Protein AF-W9GEM5-F1 (afdb_monomer_lite)

Secondary structure (DSSP, 8-state):
---PPPHHHHHHHHHHHHHHHHHHHHHHTTTS-HHHHHHHHHHHHHHHHTS-HHHHHHHHHHHHHHHHHHHHHHHTTS---S-------HHHHTTS---EEEEE-TTS-EEEEETTT--B-GGGTT-PPP---

Organism: NCBI:txid1386089

Radius of gyration: 25.0 Å; chains: 1; bounding box: 76×29×58 Å

Foldseek 3Di:
DDDDDDPVVQVVLLVVLLVLLLVLLLVLCVVPDPVVNVVSNVVSVVVSVVDGSVRSNVVSVVSNVCSVVSSVVVCVPDPPPDDPQPPQPVCVVVVNDFDWDWDADPVRDIWIAGPRRRHTDPVPPDPPPPPDD

pLDDT: mean 75.87, std 14.72, range [40.75, 93.56]

Sequence (133 aa):
MSTSPSPSAVKHRHLVATRLATRSMDRTTRGLPDEERSRHRDEVIAEMYSLSPLAALRYAFGVMGTSAAMRAALTDGEPLAEESQGRSPLGCRTNLHHVWKGFSTEDGGRYRACARCGKDDPHLGNAQPPLFF

Structure (mmCIF, N/CA/C/O backbone):
data_AF-W9GEM5-F1
#
_entry.id   AF-W9GEM5-F1
#
loop_
_atom_site.group_PDB
_atom_site.id
_atom_site.type_symbol
_atom_site.label_atom_id
_atom_site.label_alt_id
_atom_site.label_comp_id
_atom_site.label_asym_id
_atom_site.label_entity_id
_atom_site.label_seq_id
_atom_site.pdbx_PDB_ins_code
_atom_site.Cartn_x
_atom_site.Cartn_y
_atom_site.Cartn_z
_atom_site.occupancy
_atom_site.B_iso_or_equiv
_atom_site.auth_seq_id
_atom_site.auth_comp_id
_atom_site.auth_asym_id
_atom_site.auth_atom_id
_atom_site.pdbx_PDB_model_num
ATOM 1 N N . MET A 1 1 ? -14.295 -16.925 32.307 1.00 43.09 1 MET A N 1
ATOM 2 C CA . MET A 1 1 ? -14.131 -15.540 32.801 1.00 43.09 1 MET A CA 1
ATOM 3 C C . MET A 1 1 ? -13.616 -14.699 31.642 1.00 43.09 1 MET A C 1
ATOM 5 O O . MET A 1 1 ? -12.441 -14.792 31.320 1.00 43.09 1 MET A O 1
ATOM 9 N N . SER A 1 2 ? -14.496 -13.975 30.945 1.00 53.16 2 SER A N 1
ATOM 10 C CA . SER A 1 2 ? -14.110 -13.125 29.809 1.00 53.16 2 SER A CA 1
ATOM 11 C C . SER A 1 2 ? -13.850 -11.713 30.320 1.00 53.16 2 SER A C 1
ATOM 13 O O . SER A 1 2 ? -14.782 -11.010 30.697 1.00 53.16 2 SER A O 1
ATOM 15 N N . THR A 1 3 ? -12.585 -11.307 30.388 1.00 60.16 3 THR A N 1
ATOM 16 C CA . THR A 1 3 ? -12.207 -9.928 30.703 1.00 60.16 3 THR A CA 1
ATOM 17 C C . THR A 1 3 ? -12.534 -9.043 29.503 1.00 60.16 3 THR A C 1
ATOM 19 O O . THR A 1 3 ? -11.830 -9.038 28.493 1.00 60.16 3 THR A O 1
ATOM 22 N N . SER A 1 4 ? -13.643 -8.309 29.591 1.00 64.94 4 SER A N 1
ATOM 23 C CA . SER A 1 4 ? -13.993 -7.298 28.595 1.00 64.94 4 SER A CA 1
ATOM 24 C C . SER A 1 4 ? -12.870 -6.253 28.510 1.00 64.94 4 SER A C 1
ATOM 26 O O . SER A 1 4 ? -12.424 -5.749 29.544 1.00 64.94 4 SER A O 1
ATOM 28 N N . PRO A 1 5 ? -12.366 -5.933 27.306 1.00 65.31 5 PRO A N 1
ATOM 29 C CA . PRO A 1 5 ? -11.248 -5.013 27.155 1.00 65.31 5 PRO A CA 1
ATOM 30 C C . PRO A 1 5 ? -11.636 -3.592 27.585 1.00 65.31 5 PRO A C 1
ATOM 32 O O . PRO A 1 5 ? -12.715 -3.103 27.256 1.00 65.31 5 PRO A O 1
ATOM 35 N N . SER A 1 6 ? -10.718 -2.917 28.281 1.00 76.31 6 SER A N 1
ATOM 36 C CA . SER A 1 6 ? -10.866 -1.517 28.697 1.00 76.31 6 SER A CA 1
ATOM 37 C C . SER A 1 6 ? -11.139 -0.590 27.493 1.00 76.31 6 SER A C 1
ATOM 39 O O . SER A 1 6 ? -10.518 -0.766 26.435 1.00 76.31 6 SER A O 1
ATOM 41 N N . PRO A 1 7 ? -12.011 0.430 27.630 1.00 75.06 7 PRO A N 1
ATOM 42 C CA . PRO A 1 7 ? -12.380 1.342 26.541 1.00 75.06 7 PRO A CA 1
ATOM 43 C C . PRO A 1 7 ? -11.178 2.074 25.917 1.00 75.06 7 PRO A C 1
ATOM 45 O O . PRO A 1 7 ? -11.178 2.367 24.720 1.00 75.06 7 PRO A O 1
ATOM 48 N N . SER A 1 8 ? -10.112 2.313 26.686 1.00 78.12 8 SER A N 1
ATOM 49 C CA . SER A 1 8 ? -8.867 2.922 26.196 1.00 78.12 8 SER A CA 1
ATOM 50 C C . SER A 1 8 ? -8.106 1.995 25.241 1.00 78.12 8 SER A C 1
ATOM 52 O O . SER A 1 8 ? -7.592 2.433 24.212 1.00 78.12 8 SER A O 1
ATOM 54 N N . ALA A 1 9 ? -8.084 0.693 25.540 1.00 79.69 9 ALA A N 1
ATOM 55 C CA . ALA A 1 9 ? -7.438 -0.313 24.700 1.00 79.69 9 ALA A CA 1
ATOM 56 C C . ALA A 1 9 ? -8.194 -0.515 23.378 1.00 79.69 9 ALA A C 1
ATOM 58 O O . ALA A 1 9 ? -7.582 -0.738 22.334 1.00 79.69 9 ALA A O 1
ATOM 59 N N . VAL A 1 10 ? -9.522 -0.393 23.414 1.00 81.94 10 VAL A N 1
ATOM 60 C CA . VAL A 1 10 ? -10.399 -0.439 22.239 1.00 81.94 10 VAL A CA 1
ATOM 61 C C . VAL A 1 10 ? -10.092 0.707 21.270 1.00 81.94 10 VAL A C 1
ATOM 63 O O . VAL A 1 10 ? -9.819 0.449 20.096 1.00 81.94 10 VAL A O 1
ATOM 66 N N . LYS A 1 11 ? -10.056 1.951 21.761 1.00 85.25 11 LYS A N 1
ATOM 67 C CA . LYS A 1 11 ? -9.713 3.127 20.942 1.00 85.25 11 LYS A CA 1
ATOM 68 C C . LYS A 1 11 ? -8.300 3.025 20.368 1.00 85.25 11 LYS A C 1
ATOM 70 O O . LYS A 1 11 ? -8.093 3.285 19.188 1.00 85.25 11 LYS A O 1
ATOM 75 N N . HIS A 1 12 ? -7.338 2.583 21.179 1.00 86.19 12 HIS A N 1
ATOM 76 C CA . HIS A 1 12 ? -5.959 2.398 20.734 1.00 86.19 12 HIS A CA 1
ATOM 77 C C . HIS A 1 12 ? -5.847 1.371 19.595 1.00 86.19 12 HIS A C 1
ATOM 79 O O . HIS A 1 12 ? -5.179 1.626 18.598 1.00 86.19 12 HIS A O 1
ATOM 85 N N . ARG A 1 13 ? -6.532 0.224 19.704 1.00 85.44 13 ARG A N 1
ATOM 86 C CA . ARG A 1 13 ? -6.547 -0.807 18.650 1.00 85.44 13 ARG A CA 1
ATOM 87 C C . ARG A 1 13 ? -7.158 -0.299 17.348 1.00 85.44 13 ARG A C 1
ATOM 89 O O . ARG A 1 13 ? -6.601 -0.575 16.292 1.00 85.44 13 ARG A O 1
ATOM 96 N N . HIS A 1 14 ? -8.258 0.450 17.432 1.00 88.31 14 HIS A N 1
ATOM 97 C CA . HIS A 1 14 ? -8.902 1.051 16.262 1.00 88.31 14 HIS A CA 1
ATOM 98 C C . HIS A 1 14 ? -7.964 2.048 15.566 1.00 88.31 14 HIS A C 1
ATOM 100 O O . HIS A 1 14 ? -7.697 1.901 14.379 1.00 88.31 14 HIS A O 1
ATOM 106 N N . LEU A 1 15 ? -7.318 2.946 16.319 1.00 88.25 15 LEU A N 1
ATOM 107 C CA . LEU A 1 15 ? -6.320 3.876 15.772 1.00 88.25 15 LEU A CA 1
ATOM 108 C C . LEU A 1 15 ? -5.125 3.165 15.121 1.00 88.25 15 LEU A C 1
ATOM 110 O O . LEU A 1 15 ? -4.649 3.587 14.066 1.00 88.25 15 LEU A O 1
ATOM 114 N N . VAL A 1 16 ? -4.622 2.094 15.742 1.00 89.31 16 VAL A N 1
ATOM 115 C CA . VAL A 1 16 ? -3.531 1.288 15.175 1.00 89.31 16 VAL A CA 1
ATOM 116 C C . VAL A 1 16 ? -3.974 0.611 13.877 1.00 89.31 16 VAL A C 1
ATOM 118 O O . VAL A 1 16 ? -3.225 0.651 12.903 1.00 89.31 16 VAL A O 1
ATOM 121 N N . ALA A 1 17 ? -5.184 0.048 13.833 1.00 87.88 17 ALA A N 1
ATOM 122 C CA . ALA A 1 17 ? -5.737 -0.582 12.637 1.00 87.88 17 ALA A CA 1
ATOM 123 C C . ALA A 1 17 ? -5.892 0.421 11.482 1.00 87.88 17 ALA A C 1
ATOM 125 O O . ALA A 1 17 ? -5.400 0.164 10.384 1.00 87.88 17 ALA A O 1
ATOM 126 N N . THR A 1 18 ? -6.461 1.599 11.746 1.00 89.06 18 THR A N 1
ATOM 127 C CA . THR A 1 18 ? -6.626 2.657 10.737 1.00 89.06 18 THR A CA 1
ATOM 128 C C . THR A 1 18 ? -5.279 3.125 10.188 1.00 89.06 18 THR A C 1
ATOM 130 O O . THR A 1 18 ? -5.108 3.259 8.976 1.00 89.06 18 THR A O 1
ATOM 133 N N . ARG A 1 19 ? -4.272 3.319 11.053 1.00 90.12 19 ARG A N 1
ATOM 134 C CA . ARG A 1 19 ? -2.905 3.682 10.626 1.00 90.12 19 ARG A CA 1
ATOM 135 C C . ARG A 1 19 ? -2.246 2.597 9.780 1.00 90.12 19 ARG A C 1
ATOM 137 O O . ARG A 1 19 ? -1.471 2.909 8.880 1.00 90.12 19 ARG A O 1
ATOM 144 N N . LEU A 1 20 ? -2.511 1.332 10.091 1.00 90.19 20 LEU A N 1
ATOM 145 C CA . LEU A 1 20 ? -1.968 0.202 9.349 1.00 90.19 20 LEU A CA 1
ATOM 146 C C . LEU A 1 20 ? -2.583 0.120 7.946 1.00 90.19 20 LEU A C 1
ATOM 148 O O . LEU A 1 20 ? -1.843 0.030 6.967 1.00 90.19 20 LEU A O 1
ATOM 152 N N . ALA A 1 21 ? -3.911 0.223 7.850 1.00 88.12 21 ALA A N 1
ATOM 153 C CA . ALA A 1 21 ? -4.639 0.195 6.584 1.00 88.12 21 ALA A CA 1
ATOM 154 C C . ALA A 1 21 ? -4.239 1.367 5.669 1.00 88.12 21 ALA A C 1
ATOM 156 O O . ALA A 1 21 ? -3.834 1.145 4.530 1.00 88.12 21 ALA A O 1
ATOM 157 N N . THR A 1 22 ? -4.244 2.597 6.194 1.00 89.56 22 THR A N 1
ATOM 158 C CA . THR A 1 22 ? -3.859 3.807 5.438 1.00 89.56 22 THR A CA 1
ATOM 159 C C . THR A 1 22 ? -2.418 3.751 4.942 1.00 89.56 22 THR A C 1
ATOM 161 O O . THR A 1 22 ? -2.176 3.973 3.762 1.00 89.56 22 THR A O 1
ATOM 164 N N . ARG A 1 23 ? -1.448 3.358 5.781 1.00 88.12 23 ARG A N 1
ATOM 165 C CA . ARG A 1 23 ? -0.049 3.203 5.337 1.00 88.12 23 ARG A CA 1
ATOM 166 C C . ARG A 1 23 ? 0.127 2.125 4.275 1.00 88.12 23 ARG A C 1
ATOM 168 O O . ARG A 1 23 ? 1.005 2.250 3.422 1.00 88.12 23 ARG A O 1
ATOM 175 N N . SER A 1 24 ? -0.647 1.048 4.369 1.00 86.38 24 SER A N 1
ATOM 176 C CA . SER A 1 24 ? -0.637 -0.012 3.367 1.00 86.38 24 SER A CA 1
ATOM 177 C C . SER A 1 24 ? -1.147 0.520 2.029 1.00 86.38 24 SER A C 1
ATOM 179 O O . SER A 1 24 ? -0.465 0.358 1.019 1.00 86.38 24 SER A O 1
ATOM 181 N N . MET A 1 25 ? -2.274 1.239 2.044 1.00 88.44 25 MET A N 1
ATOM 182 C CA . MET A 1 25 ? -2.863 1.851 0.855 1.00 88.44 25 MET A CA 1
ATOM 183 C C . MET A 1 25 ? -1.946 2.912 0.239 1.00 88.44 25 MET A C 1
ATOM 185 O O . MET A 1 25 ? -1.620 2.812 -0.939 1.00 88.44 25 MET A O 1
ATOM 189 N N . ASP A 1 26 ? -1.414 3.837 1.048 1.00 88.12 26 ASP A N 1
ATOM 190 C CA . ASP A 1 26 ? -0.439 4.846 0.610 1.00 88.12 26 ASP A CA 1
ATOM 191 C C . ASP A 1 26 ? 0.763 4.194 -0.081 1.00 88.12 26 ASP A C 1
ATOM 193 O O . ASP A 1 26 ? 1.325 4.737 -1.028 1.00 88.12 26 ASP A O 1
ATOM 197 N N . ARG A 1 27 ? 1.211 3.028 0.414 1.00 85.56 27 ARG A N 1
ATOM 198 C CA . ARG A 1 27 ? 2.314 2.286 -0.197 1.00 85.56 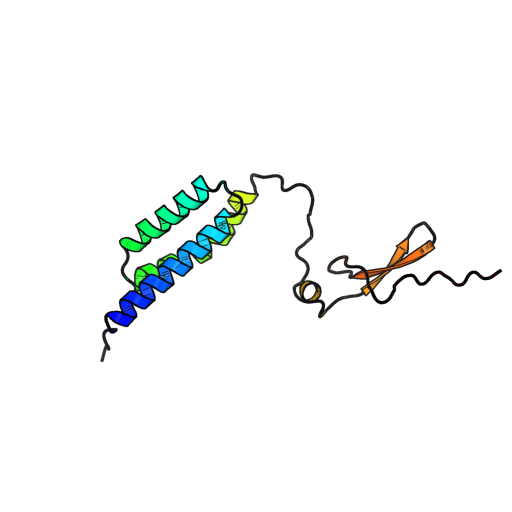27 ARG A CA 1
ATOM 199 C C . ARG A 1 27 ? 1.894 1.716 -1.545 1.00 85.56 27 ARG A C 1
ATOM 201 O O . ARG A 1 27 ? 2.691 1.797 -2.474 1.00 85.56 27 ARG A O 1
ATOM 208 N N . THR A 1 28 ? 0.706 1.137 -1.653 1.00 85.38 28 THR A N 1
ATOM 209 C CA . THR A 1 28 ? 0.161 0.589 -2.901 1.00 85.38 28 THR A CA 1
ATOM 210 C C . THR A 1 28 ? 0.038 1.664 -3.979 1.00 85.38 28 THR A C 1
ATOM 212 O O . THR A 1 28 ? 0.494 1.444 -5.097 1.00 85.38 28 THR A O 1
ATOM 215 N N . THR A 1 29 ? -0.446 2.853 -3.618 1.00 86.38 29 THR A N 1
ATOM 216 C CA . THR A 1 29 ? -0.794 3.937 -4.549 1.00 86.38 29 THR A CA 1
ATOM 217 C C . THR A 1 29 ? 0.332 4.943 -4.812 1.00 86.38 29 THR A C 1
ATOM 219 O O . THR A 1 29 ? 0.109 5.927 -5.505 1.00 86.38 29 THR A O 1
ATOM 222 N N . ARG A 1 30 ? 1.569 4.728 -4.326 1.00 84.31 30 ARG A N 1
ATOM 223 C CA . ARG A 1 30 ? 2.693 5.687 -4.507 1.00 84.31 30 ARG A CA 1
ATOM 224 C C . ARG A 1 30 ? 2.969 6.121 -5.952 1.00 84.31 30 ARG A C 1
ATOM 226 O O . ARG A 1 30 ? 3.580 7.167 -6.126 1.00 84.31 30 ARG A O 1
ATOM 233 N N . GLY A 1 31 ? 2.594 5.313 -6.944 1.00 80.38 31 GLY A N 1
ATOM 234 C CA . GLY A 1 31 ? 2.758 5.633 -8.367 1.00 80.38 31 GLY A CA 1
ATOM 235 C C . GLY A 1 31 ? 1.629 6.477 -8.969 1.00 80.38 31 GLY A C 1
ATOM 236 O O . GLY A 1 31 ? 1.789 6.968 -10.075 1.00 80.38 31 GLY A O 1
ATOM 237 N N . LEU A 1 32 ? 0.513 6.660 -8.256 1.00 82.94 32 LEU A N 1
ATOM 238 C CA . LEU A 1 32 ? -0.646 7.422 -8.728 1.00 82.94 32 LEU A CA 1
ATOM 239 C C . LEU A 1 32 ? -0.504 8.921 -8.425 1.00 82.94 32 LEU A C 1
ATOM 241 O O . LEU A 1 32 ? 0.222 9.269 -7.487 1.00 82.94 32 LEU A O 1
ATOM 245 N N . PRO A 1 33 ? -1.212 9.812 -9.145 1.00 86.69 33 PRO A N 1
ATOM 246 C CA . PRO A 1 33 ? -1.315 11.233 -8.812 1.00 86.69 33 PRO A CA 1
ATOM 247 C C . PRO A 1 33 ? -1.816 11.479 -7.381 1.00 86.69 33 PRO A C 1
ATOM 249 O O . PRO A 1 33 ? -2.539 10.667 -6.805 1.00 86.69 33 PRO A O 1
ATOM 252 N N . ASP A 1 34 ? -1.446 12.620 -6.792 1.00 85.19 34 ASP A N 1
ATOM 253 C CA . ASP A 1 34 ? -1.746 12.920 -5.381 1.00 85.19 34 ASP A CA 1
ATOM 254 C C . ASP A 1 34 ? -3.249 12.948 -5.058 1.00 85.19 34 ASP A C 1
ATOM 256 O O . ASP A 1 34 ? -3.660 12.512 -3.980 1.00 85.19 34 ASP A O 1
ATOM 260 N N . GLU A 1 35 ? -4.074 13.376 -6.016 1.00 88.88 35 GLU A N 1
ATOM 261 C CA . GLU A 1 35 ? -5.534 13.391 -5.885 1.00 88.88 35 GLU A CA 1
ATOM 262 C C . GLU A 1 35 ? -6.121 11.979 -5.740 1.00 88.88 35 GLU A C 1
ATOM 264 O O . GLU A 1 35 ? -6.966 11.742 -4.876 1.00 88.88 35 GLU A O 1
ATOM 269 N N . GLU A 1 36 ? -5.642 11.012 -6.530 1.00 87.12 36 GLU A N 1
ATOM 270 C CA . GLU A 1 36 ? -6.099 9.618 -6.454 1.00 87.12 36 GLU A CA 1
ATOM 271 C C . GLU A 1 36 ? -5.630 8.942 -5.165 1.00 87.12 36 GLU A C 1
ATOM 273 O O . GLU A 1 36 ? -6.389 8.217 -4.520 1.00 87.12 36 GLU A O 1
ATOM 278 N N . ARG A 1 37 ? -4.397 9.232 -4.729 1.00 86.88 37 ARG A N 1
ATOM 279 C CA . ARG A 1 37 ? -3.889 8.743 -3.439 1.00 86.88 37 ARG A CA 1
ATOM 280 C C . ARG A 1 37 ? -4.728 9.254 -2.274 1.00 86.88 37 ARG A C 1
ATOM 282 O O . ARG A 1 37 ? -5.044 8.479 -1.371 1.00 86.88 37 ARG A O 1
ATOM 289 N N . SER A 1 38 ? -5.084 10.538 -2.300 1.00 89.88 38 SER A N 1
ATOM 290 C CA . SER A 1 38 ? -5.895 11.172 -1.258 1.00 89.88 38 SER A CA 1
ATOM 291 C C . SER A 1 38 ? -7.302 10.579 -1.221 1.00 89.88 38 SER A C 1
ATOM 293 O O . SER A 1 38 ? -7.763 10.192 -0.151 1.00 89.88 38 SER A O 1
ATOM 295 N N . ARG A 1 39 ? -7.925 10.371 -2.390 1.00 92.06 39 ARG A N 1
ATOM 296 C CA . ARG A 1 39 ? -9.231 9.704 -2.498 1.00 92.06 39 ARG A CA 1
ATOM 297 C C . ARG A 1 39 ? -9.219 8.303 -1.882 1.00 92.06 39 ARG A C 1
ATOM 299 O O . ARG A 1 39 ? -10.054 8.009 -1.033 1.00 92.06 39 ARG A O 1
ATOM 306 N N . HIS A 1 40 ? -8.243 7.466 -2.235 1.00 88.25 40 HIS A N 1
ATOM 307 C CA . HIS A 1 40 ? -8.136 6.113 -1.675 1.00 88.25 40 HIS A CA 1
ATOM 308 C C . HIS A 1 40 ? -7.864 6.103 -0.171 1.00 88.25 40 HIS A C 1
ATOM 310 O O . HIS A 1 40 ? -8.334 5.222 0.552 1.00 88.25 40 HIS A O 1
ATOM 316 N N . ARG A 1 41 ? -7.098 7.077 0.328 1.00 89.50 41 ARG A N 1
ATOM 317 C CA . ARG A 1 41 ? -6.892 7.237 1.767 1.00 89.50 41 ARG A CA 1
ATOM 318 C C . ARG A 1 41 ? -8.209 7.574 2.469 1.00 89.50 41 ARG A C 1
ATOM 320 O O . ARG A 1 41 ? -8.494 6.971 3.504 1.00 89.50 41 ARG A O 1
ATOM 327 N N . ASP A 1 42 ? -8.992 8.493 1.916 1.00 93.38 42 ASP A N 1
ATOM 328 C CA . ASP A 1 42 ? -10.271 8.910 2.490 1.00 93.38 42 ASP A CA 1
ATOM 329 C C . ASP A 1 42 ? -11.304 7.776 2.467 1.00 93.38 42 ASP A C 1
ATOM 331 O O . ASP A 1 42 ? -11.986 7.563 3.469 1.00 93.38 42 ASP A O 1
ATOM 335 N N . GLU A 1 43 ? -11.353 6.984 1.393 1.00 93.19 43 GLU A N 1
ATOM 336 C CA . GLU A 1 43 ? -12.181 5.771 1.293 1.00 93.19 43 GLU A CA 1
ATOM 337 C C . GLU A 1 43 ? -11.849 4.767 2.409 1.00 93.19 43 GLU A C 1
ATOM 339 O O . GLU A 1 43 ? -12.732 4.343 3.156 1.00 93.19 43 GLU A O 1
ATOM 344 N N . VAL A 1 44 ? -10.562 4.455 2.605 1.00 91.69 44 VAL A N 1
ATOM 345 C CA . VAL A 1 44 ? -10.113 3.546 3.676 1.00 91.69 44 VAL A CA 1
ATOM 346 C C . VAL A 1 44 ? -10.467 4.095 5.060 1.00 91.69 44 VAL A C 1
ATOM 348 O O . VAL A 1 44 ? -10.876 3.340 5.945 1.00 91.69 44 VAL A O 1
ATOM 351 N N . ILE A 1 45 ? -10.314 5.404 5.277 1.00 92.56 45 ILE A N 1
ATOM 352 C CA . ILE A 1 45 ? -10.683 6.041 6.546 1.00 92.56 45 ILE A CA 1
ATOM 353 C C . ILE A 1 45 ? -12.197 5.940 6.768 1.00 92.56 45 ILE A C 1
ATOM 355 O O . ILE A 1 45 ? -12.618 5.540 7.856 1.00 92.56 45 ILE A O 1
ATOM 359 N N . ALA A 1 46 ? -13.007 6.250 5.754 1.00 93.56 46 ALA A N 1
ATOM 360 C CA . ALA A 1 46 ? -14.463 6.192 5.820 1.00 93.56 46 ALA A CA 1
ATOM 361 C C . ALA A 1 46 ? -14.971 4.774 6.125 1.00 93.56 46 ALA A C 1
ATOM 363 O O . ALA A 1 46 ? -15.792 4.596 7.028 1.00 93.56 46 ALA A O 1
ATOM 364 N N . GLU A 1 47 ? -14.427 3.752 5.460 1.00 89.81 47 GLU A N 1
ATOM 365 C CA . GLU A 1 47 ? -14.768 2.352 5.738 1.00 89.81 47 GLU A CA 1
ATOM 366 C C . GLU A 1 47 ? -14.411 1.967 7.182 1.00 89.81 47 GLU A C 1
ATOM 368 O O . GLU A 1 47 ? -15.218 1.351 7.887 1.00 89.81 47 GLU A O 1
ATOM 373 N N . MET A 1 48 ? -13.249 2.411 7.678 1.00 88.81 48 MET A N 1
ATOM 374 C CA . MET A 1 48 ? -12.801 2.140 9.047 1.00 88.81 48 MET A CA 1
ATOM 375 C C . MET A 1 48 ? -13.676 2.763 10.134 1.00 88.81 48 MET A C 1
ATOM 377 O O . MET A 1 48 ? -13.801 2.178 11.217 1.00 88.81 4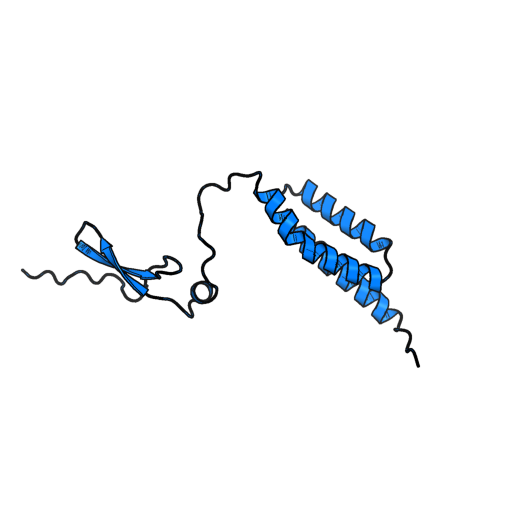8 MET A O 1
ATOM 381 N N . TYR A 1 49 ? -14.292 3.917 9.873 1.00 88.31 49 TYR A N 1
ATOM 382 C CA . TYR A 1 49 ? -15.173 4.584 10.836 1.00 88.31 49 TYR A CA 1
ATOM 383 C C . TYR A 1 49 ? -16.403 3.746 11.198 1.00 88.31 49 TYR A C 1
ATOM 385 O O . TYR A 1 49 ? -16.882 3.824 12.328 1.00 88.31 49 TYR A O 1
ATOM 393 N N . SER A 1 50 ? -16.886 2.917 10.271 1.00 88.81 50 SER A N 1
ATOM 394 C CA . SER A 1 50 ? -18.056 2.058 10.492 1.00 88.81 50 SER A CA 1
ATOM 395 C C . SER A 1 50 ? -17.745 0.771 11.270 1.00 88.81 50 SER A C 1
ATOM 397 O O . SER A 1 50 ? -18.656 0.057 11.695 1.00 88.81 50 SER A O 1
ATOM 399 N N . LEU A 1 51 ? -16.461 0.452 11.470 1.00 90.12 51 LEU A N 1
ATOM 400 C CA . LEU A 1 51 ? -16.034 -0.865 11.927 1.00 90.12 51 LEU A CA 1
ATOM 401 C C . LEU A 1 51 ? -15.751 -0.918 13.429 1.00 90.12 51 LEU A C 1
ATOM 403 O O . LEU A 1 51 ? -15.095 -0.057 14.018 1.00 90.12 51 LEU A O 1
ATOM 407 N N . SER A 1 52 ? -16.186 -2.020 14.046 1.00 89.00 52 SER A N 1
ATOM 408 C CA . SER A 1 52 ? -15.787 -2.360 15.411 1.00 89.00 52 SER A CA 1
ATOM 409 C C . SER A 1 52 ? -14.272 -2.624 15.478 1.00 89.00 52 SER A C 1
ATOM 411 O O . SER A 1 52 ? -13.666 -2.991 14.476 1.00 89.00 52 SER A O 1
ATOM 413 N N . PRO A 1 53 ? -13.615 -2.515 16.643 1.00 83.12 53 PRO A N 1
ATOM 414 C CA . PRO A 1 53 ? -12.150 -2.587 16.738 1.00 83.12 53 PRO A CA 1
ATOM 415 C C . PRO A 1 53 ? -11.534 -3.895 16.219 1.00 83.12 53 PRO A C 1
ATOM 417 O O . PRO A 1 53 ? -10.447 -3.889 15.646 1.00 83.12 53 PRO A O 1
ATOM 420 N N . LEU A 1 54 ? -12.216 -5.027 16.418 1.00 85.88 54 LEU A N 1
ATOM 421 C CA . LEU A 1 54 ? -11.767 -6.321 15.893 1.00 85.88 54 LEU A CA 1
ATOM 422 C C . LEU A 1 54 ? -12.013 -6.436 14.387 1.00 85.88 54 LEU A C 1
ATOM 424 O O . LEU A 1 54 ? -11.157 -6.953 13.668 1.00 85.88 54 LEU A O 1
ATOM 428 N N . ALA A 1 55 ? -13.147 -5.921 13.907 1.00 87.38 55 ALA A N 1
ATOM 429 C CA . ALA A 1 55 ? -13.431 -5.855 12.480 1.00 87.38 55 ALA A CA 1
ATOM 430 C C . ALA A 1 55 ? -12.438 -4.926 11.767 1.00 87.38 55 ALA A C 1
ATOM 432 O O . ALA A 1 55 ? -11.949 -5.270 10.696 1.00 87.38 55 ALA A O 1
ATOM 433 N N . ALA A 1 56 ? -12.047 -3.823 12.411 1.00 87.44 56 ALA A N 1
ATOM 434 C CA . ALA A 1 56 ? -11.070 -2.883 11.894 1.00 87.44 56 ALA A CA 1
ATOM 435 C C . ALA A 1 56 ? -9.685 -3.521 11.736 1.00 87.44 56 ALA A C 1
ATOM 437 O O . ALA A 1 56 ? -9.037 -3.363 10.704 1.00 87.44 56 ALA A O 1
ATOM 438 N N . LEU A 1 57 ? -9.252 -4.316 12.722 1.00 87.19 57 LEU A N 1
ATOM 439 C CA . LEU A 1 57 ? -8.011 -5.085 12.618 1.00 87.19 57 LEU A CA 1
ATOM 440 C C . LEU A 1 57 ? -8.062 -6.092 11.466 1.00 87.19 57 LEU A C 1
ATOM 442 O O . LEU A 1 57 ? -7.145 -6.126 10.650 1.00 87.19 57 LEU A O 1
ATOM 446 N N . ARG A 1 58 ? -9.129 -6.896 11.373 1.00 88.44 58 ARG A N 1
ATOM 447 C CA . ARG A 1 58 ? -9.281 -7.887 10.296 1.00 88.44 58 ARG A CA 1
ATOM 448 C C . ARG A 1 58 ? -9.288 -7.224 8.920 1.00 88.44 58 ARG A C 1
ATOM 450 O O . ARG A 1 58 ? -8.624 -7.716 8.014 1.00 88.44 58 ARG A O 1
ATOM 457 N N . TYR A 1 59 ? -9.998 -6.110 8.789 1.00 87.50 59 TYR A N 1
ATOM 458 C CA . TYR A 1 59 ? -10.023 -5.305 7.577 1.00 87.50 59 TYR A CA 1
ATOM 459 C C . TYR A 1 59 ? -8.623 -4.790 7.221 1.00 87.50 59 TYR A C 1
ATOM 461 O O . TYR A 1 59 ? -8.171 -5.006 6.103 1.00 87.50 59 TYR A O 1
ATOM 469 N N . ALA A 1 60 ? -7.879 -4.222 8.177 1.00 85.00 60 ALA A N 1
ATOM 470 C CA . ALA A 1 60 ? -6.514 -3.755 7.937 1.00 85.00 60 ALA A CA 1
ATOM 471 C C . ALA A 1 60 ? -5.579 -4.886 7.465 1.00 85.00 60 ALA A C 1
ATOM 473 O O . ALA A 1 60 ? -4.774 -4.682 6.556 1.00 85.00 60 ALA A O 1
ATOM 474 N N . PHE A 1 61 ? -5.706 -6.093 8.030 1.00 87.00 61 PHE A N 1
ATOM 475 C CA . PHE A 1 61 ? -4.990 -7.278 7.538 1.00 87.00 61 PHE A CA 1
ATOM 476 C C . PHE A 1 61 ? -5.425 -7.693 6.129 1.00 87.00 61 PHE A C 1
ATOM 478 O O . PHE A 1 61 ? -4.568 -8.053 5.323 1.00 87.00 61 PHE A O 1
ATOM 485 N N . GLY A 1 62 ? -6.721 -7.609 5.820 1.00 87.94 62 GLY A N 1
ATOM 486 C CA . GLY A 1 62 ? -7.255 -7.841 4.478 1.00 87.94 62 GLY A CA 1
ATOM 487 C C . GLY A 1 62 ? -6.639 -6.894 3.451 1.00 87.94 62 GLY A C 1
ATOM 488 O O . GLY A 1 62 ? -6.041 -7.362 2.485 1.00 87.94 62 GLY A O 1
ATOM 489 N N . VAL A 1 63 ? -6.673 -5.586 3.732 1.00 85.50 63 VAL A N 1
ATOM 490 C CA . VAL A 1 63 ? -6.056 -4.547 2.893 1.00 85.50 63 VAL A CA 1
ATOM 491 C C . VAL A 1 63 ? -4.574 -4.845 2.667 1.00 85.50 63 VAL A C 1
ATOM 493 O O . VAL A 1 63 ? -4.121 -4.846 1.528 1.00 85.50 63 VAL A O 1
ATOM 496 N N . MET A 1 64 ? -3.808 -5.166 3.718 1.00 82.44 64 MET A N 1
ATOM 497 C CA . MET A 1 64 ? -2.393 -5.546 3.574 1.00 82.44 64 MET A CA 1
ATOM 498 C C . MET A 1 64 ? -2.177 -6.777 2.689 1.00 82.44 64 MET A C 1
ATOM 500 O O . MET A 1 64 ? -1.226 -6.793 1.908 1.00 82.44 64 MET A O 1
ATOM 504 N N . GLY A 1 65 ? -3.034 -7.795 2.805 1.00 83.50 65 GLY A N 1
ATOM 505 C CA . GLY A 1 65 ? -2.956 -9.002 1.983 1.00 83.50 65 GLY A CA 1
ATOM 506 C C . GLY A 1 65 ? -3.205 -8.722 0.500 1.00 83.5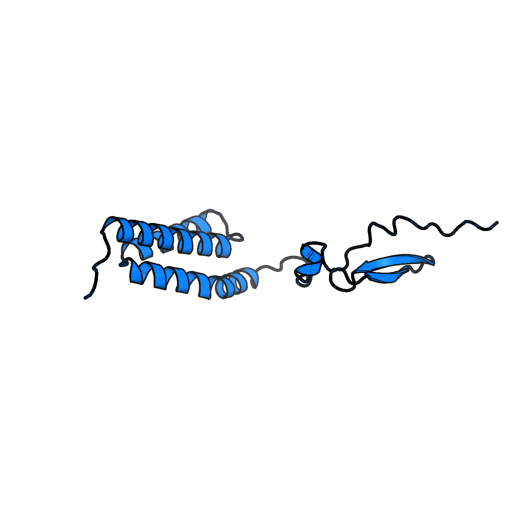0 65 GLY A C 1
ATOM 507 O O . GLY A 1 65 ? -2.525 -9.287 -0.354 1.00 83.50 65 GLY A O 1
ATOM 508 N N . THR A 1 66 ? -4.126 -7.809 0.186 1.00 82.62 66 THR A N 1
ATOM 509 C CA . THR A 1 66 ? -4.475 -7.442 -1.196 1.00 82.62 66 THR A CA 1
ATOM 510 C C . THR A 1 66 ? -3.559 -6.378 -1.802 1.00 82.62 66 THR A C 1
ATOM 512 O O . THR A 1 66 ? -3.454 -6.297 -3.025 1.00 82.62 66 THR A O 1
ATOM 515 N N . SER A 1 67 ? -2.842 -5.597 -0.984 1.00 79.31 67 SER A N 1
ATOM 516 C CA . SER A 1 67 ? -1.960 -4.508 -1.437 1.00 79.31 67 SER A CA 1
ATOM 517 C C . SER A 1 67 ? -0.931 -4.933 -2.483 1.00 79.31 67 SER A C 1
ATOM 519 O O . SER A 1 67 ? -0.635 -4.176 -3.403 1.00 79.31 67 SER A O 1
ATOM 521 N N . ALA A 1 68 ? -0.366 -6.138 -2.359 1.00 73.94 68 ALA A N 1
ATOM 522 C CA . ALA A 1 68 ? 0.628 -6.631 -3.311 1.00 73.94 68 ALA A CA 1
ATOM 523 C C . ALA A 1 68 ? 0.023 -6.897 -4.701 1.00 73.94 68 ALA A C 1
ATOM 525 O O . ALA A 1 68 ? 0.634 -6.534 -5.703 1.00 73.94 68 ALA A O 1
ATOM 526 N N . ALA A 1 69 ? -1.177 -7.483 -4.751 1.00 80.44 69 ALA A N 1
ATOM 527 C CA . ALA A 1 69 ? -1.891 -7.760 -5.995 1.00 80.44 69 ALA A CA 1
ATOM 528 C C . ALA A 1 69 ? -2.388 -6.468 -6.659 1.00 80.44 69 ALA A C 1
ATOM 530 O O . ALA A 1 69 ? -2.211 -6.284 -7.858 1.00 80.44 69 ALA A O 1
ATOM 531 N N . MET A 1 70 ? -2.923 -5.533 -5.867 1.00 75.50 70 MET A N 1
ATOM 532 C CA . MET A 1 70 ? -3.330 -4.214 -6.357 1.00 75.50 70 MET A CA 1
ATOM 533 C C . MET A 1 70 ? -2.135 -3.431 -6.907 1.00 75.50 70 MET A C 1
ATOM 535 O O . MET A 1 70 ? -2.230 -2.836 -7.973 1.00 75.50 70 MET A O 1
ATOM 539 N N . ARG A 1 71 ? -0.980 -3.473 -6.227 1.00 78.19 71 ARG A N 1
ATOM 540 C CA . ARG A 1 71 ? 0.231 -2.817 -6.728 1.00 78.19 71 ARG A CA 1
ATOM 541 C C . ARG A 1 71 ? 0.686 -3.403 -8.061 1.00 78.19 71 ARG A C 1
ATOM 543 O O . ARG A 1 71 ? 1.068 -2.624 -8.918 1.00 78.19 71 ARG A O 1
ATOM 550 N N . ALA A 1 72 ? 0.647 -4.727 -8.219 1.00 76.00 72 ALA A N 1
ATOM 551 C CA . ALA A 1 72 ? 0.982 -5.373 -9.487 1.00 76.00 72 ALA A CA 1
ATOM 552 C C . ALA A 1 72 ? 0.053 -4.891 -10.614 1.00 76.00 72 ALA A C 1
ATOM 554 O O . ALA A 1 72 ? 0.540 -4.383 -11.616 1.00 76.00 72 ALA A O 1
ATOM 555 N N . ALA A 1 73 ? -1.264 -4.905 -10.381 1.00 79.19 73 ALA A N 1
ATOM 556 C CA . ALA A 1 73 ? -2.251 -4.438 -11.355 1.00 79.19 73 ALA A CA 1
ATOM 557 C C . ALA A 1 73 ? -2.077 -2.956 -11.742 1.00 79.19 73 ALA A C 1
ATOM 559 O O . ALA A 1 73 ? -2.245 -2.604 -12.904 1.00 79.19 73 ALA A O 1
ATOM 560 N N . LEU A 1 74 ? -1.713 -2.088 -10.788 1.00 74.44 74 LEU A N 1
ATOM 561 C CA . LEU A 1 74 ? -1.422 -0.675 -11.066 1.00 74.44 74 LEU A CA 1
ATOM 562 C C . LEU A 1 74 ? -0.121 -0.482 -11.860 1.00 74.44 74 LEU A C 1
ATOM 564 O O . L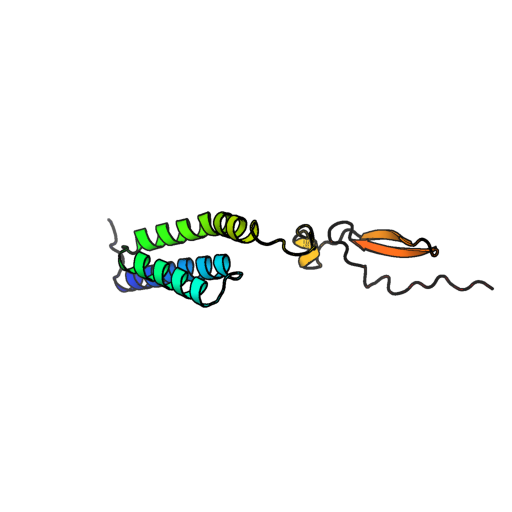EU A 1 74 ? -0.004 0.485 -12.602 1.00 74.44 74 LEU A O 1
ATOM 568 N N . THR A 1 75 ? 0.865 -1.368 -11.693 1.00 69.12 75 THR A N 1
ATOM 569 C CA . THR A 1 75 ? 2.147 -1.282 -12.411 1.00 69.12 75 THR A CA 1
ATOM 570 C C . THR A 1 75 ? 2.141 -1.973 -13.771 1.00 69.12 75 THR A C 1
ATOM 572 O O . THR A 1 75 ? 2.971 -1.626 -14.597 1.00 69.12 75 THR A O 1
ATOM 575 N N . ASP A 1 76 ? 1.221 -2.907 -14.028 1.00 66.25 76 ASP A N 1
ATOM 576 C CA . ASP A 1 76 ? 1.127 -3.622 -15.312 1.00 66.25 76 ASP A CA 1
ATOM 577 C C . ASP A 1 76 ? 0.671 -2.712 -16.477 1.00 66.25 76 ASP A C 1
ATOM 579 O O . ASP A 1 76 ? 0.836 -3.073 -17.641 1.00 66.25 76 ASP A O 1
ATOM 583 N N . GLY A 1 77 ? 0.114 -1.529 -16.183 1.00 55.88 77 GLY A N 1
ATOM 584 C CA . GLY A 1 77 ? -0.325 -0.540 -17.178 1.00 55.88 77 GLY A CA 1
ATOM 585 C C . GLY A 1 77 ? 0.725 0.504 -17.578 1.00 55.88 77 GLY A C 1
ATOM 586 O O . GLY A 1 77 ? 0.529 1.200 -18.570 1.00 55.88 77 GLY A O 1
ATOM 587 N N . GLU A 1 78 ? 1.835 0.600 -16.846 1.00 46.88 78 GLU A N 1
ATOM 588 C CA . GLU A 1 78 ? 2.947 1.497 -17.166 1.00 46.88 78 GLU A CA 1
ATOM 589 C C . GLU A 1 78 ? 4.110 0.653 -17.696 1.00 46.88 78 GLU A C 1
ATOM 591 O O . GLU A 1 78 ? 4.595 -0.224 -16.970 1.00 46.88 78 GLU A O 1
ATOM 596 N N . PRO A 1 79 ? 4.632 0.898 -18.913 1.00 40.75 79 PRO A N 1
ATOM 597 C CA . PRO A 1 79 ? 5.956 0.417 -19.244 1.00 40.75 79 PRO A CA 1
ATOM 598 C C . PRO A 1 79 ? 6.918 1.218 -18.368 1.00 40.75 79 PRO A C 1
ATOM 600 O O . PRO A 1 79 ? 7.383 2.292 -18.743 1.00 40.75 79 PRO A O 1
ATOM 603 N N . LEU A 1 80 ? 7.194 0.710 -17.165 1.00 47.06 80 LEU A N 1
ATOM 604 C CA . LEU A 1 80 ? 8.379 1.088 -16.415 1.00 47.06 80 LEU A CA 1
ATOM 605 C C . LEU A 1 80 ? 9.546 0.804 -17.352 1.00 47.06 80 LEU A C 1
ATOM 607 O O . LEU A 1 80 ? 9.934 -0.351 -17.540 1.00 47.06 80 LEU A O 1
ATOM 611 N N . ALA A 1 81 ? 10.002 1.870 -18.008 1.00 41.06 81 ALA A N 1
ATOM 612 C CA . ALA A 1 81 ? 11.152 1.881 -18.877 1.00 41.06 81 ALA A CA 1
ATOM 613 C C . ALA A 1 81 ? 12.257 1.071 -18.203 1.00 41.06 81 ALA A C 1
ATOM 615 O O . ALA A 1 81 ? 12.598 1.328 -17.050 1.00 41.06 81 ALA A O 1
ATOM 616 N N . GLU A 1 82 ? 12.691 0.040 -18.925 1.00 43.50 82 GLU A N 1
ATOM 617 C CA . GLU A 1 82 ? 13.943 -0.685 -18.768 1.00 43.50 82 GLU A CA 1
ATOM 618 C C . GLU A 1 82 ? 14.661 -0.455 -17.440 1.00 43.50 82 GLU A C 1
ATOM 620 O O . GLU A 1 82 ? 15.577 0.345 -17.339 1.00 43.50 82 GLU A O 1
ATOM 625 N N . GLU A 1 83 ? 14.285 -1.222 -16.428 1.00 42.72 83 GLU A N 1
ATOM 626 C CA . GLU A 1 83 ? 15.260 -1.772 -15.498 1.00 42.72 83 GLU A CA 1
ATOM 627 C C . GLU A 1 83 ? 14.618 -2.975 -14.819 1.00 42.72 83 GLU A C 1
ATOM 629 O O . GLU A 1 83 ? 14.144 -2.957 -13.681 1.00 42.72 83 GLU A O 1
ATOM 634 N N . SER A 1 84 ? 14.652 -4.094 -15.537 1.00 43.84 84 SER A N 1
ATOM 635 C CA . SER A 1 84 ? 14.696 -5.419 -14.936 1.00 43.84 84 SER A CA 1
ATOM 636 C C . SER A 1 84 ? 16.005 -5.572 -14.144 1.00 43.84 84 SER A C 1
ATOM 638 O O . SER A 1 84 ? 16.800 -6.482 -14.367 1.00 43.84 84 SER A O 1
ATOM 640 N N . GLN A 1 85 ? 16.224 -4.711 -13.146 1.00 48.31 85 GLN A N 1
ATOM 641 C CA . GLN A 1 85 ? 17.079 -5.035 -12.018 1.00 48.31 85 GLN A CA 1
ATOM 642 C C . GLN A 1 85 ? 16.369 -6.165 -11.272 1.00 48.31 85 GLN A C 1
ATOM 644 O O . GLN A 1 85 ? 15.611 -5.949 -10.320 1.00 48.31 85 GLN A O 1
ATOM 649 N N . GLY A 1 86 ? 16.560 -7.392 -11.770 1.00 50.28 86 GLY A N 1
ATOM 650 C CA . GLY A 1 86 ? 16.103 -8.617 -11.138 1.00 50.28 86 GLY A CA 1
ATOM 651 C C . GLY A 1 86 ? 16.387 -8.503 -9.649 1.00 50.28 86 GLY A C 1
ATOM 652 O O . GLY A 1 86 ? 17.511 -8.180 -9.265 1.00 50.28 86 GLY A O 1
ATOM 653 N N . ARG A 1 87 ? 15.336 -8.645 -8.827 1.00 56.22 87 ARG A N 1
ATOM 654 C CA . ARG A 1 87 ? 15.362 -8.383 -7.381 1.00 56.22 87 ARG A CA 1
ATOM 655 C C . ARG A 1 87 ? 16.670 -8.892 -6.782 1.00 56.22 87 ARG A C 1
ATOM 657 O O . ARG A 1 87 ? 16.824 -10.093 -6.566 1.00 56.22 87 ARG A O 1
ATOM 664 N N . SER A 1 88 ? 17.596 -7.972 -6.514 1.00 59.84 88 SER A N 1
ATOM 665 C CA . SER A 1 88 ? 18.889 -8.336 -5.952 1.00 59.84 88 SER A CA 1
ATOM 666 C C . SER A 1 88 ? 18.645 -9.075 -4.636 1.00 59.84 88 SER A C 1
ATOM 668 O O . SER A 1 88 ? 17.890 -8.570 -3.792 1.00 59.84 88 SER A O 1
ATOM 670 N N . PRO A 1 89 ? 19.231 -10.268 -4.440 1.00 69.31 89 PRO A N 1
ATOM 671 C CA . PRO A 1 89 ? 19.001 -11.033 -3.227 1.00 69.31 89 PRO A CA 1
ATOM 672 C C . PRO A 1 89 ? 19.402 -10.197 -2.010 1.00 69.31 89 PRO A C 1
ATOM 674 O O . PRO A 1 89 ? 20.371 -9.436 -2.058 1.00 69.31 89 PRO A O 1
ATOM 677 N N . LEU A 1 90 ? 18.648 -10.326 -0.912 1.00 73.88 90 LEU A N 1
ATOM 678 C CA . LEU A 1 90 ? 18.780 -9.458 0.269 1.00 73.88 90 LEU A CA 1
ATOM 679 C C . LEU A 1 90 ? 20.224 -9.363 0.783 1.00 73.88 90 LEU A C 1
ATOM 681 O O . LEU A 1 90 ? 20.651 -8.285 1.182 1.00 73.88 90 LEU A O 1
ATOM 685 N N . GLY A 1 91 ? 20.990 -10.455 0.697 1.00 75.94 91 GLY A N 1
ATOM 686 C CA . GLY A 1 91 ? 22.402 -10.482 1.084 1.00 75.94 91 GLY A CA 1
ATOM 687 C C . GLY A 1 91 ? 23.312 -9.587 0.234 1.00 75.94 91 GLY A C 1
ATOM 688 O O . GLY A 1 91 ? 24.261 -9.014 0.762 1.00 75.94 91 GLY A O 1
ATOM 689 N N . CYS A 1 92 ? 23.011 -9.402 -1.054 1.00 78.56 92 CYS A N 1
ATOM 690 C CA . CYS A 1 92 ? 23.718 -8.438 -1.898 1.00 78.56 92 CYS A CA 1
ATOM 691 C C . CYS A 1 92 ? 23.310 -7.002 -1.555 1.00 78.56 92 CYS A C 1
ATOM 693 O O . CYS A 1 92 ? 24.150 -6.107 -1.513 1.00 78.56 92 CYS A O 1
ATOM 695 N N . ARG A 1 93 ? 22.024 -6.791 -1.253 1.00 74.62 93 ARG A N 1
ATOM 696 C CA . ARG A 1 93 ? 21.468 -5.471 -0.929 1.00 74.62 93 ARG A CA 1
ATOM 697 C C . ARG A 1 93 ? 21.998 -4.906 0.393 1.00 74.62 93 ARG A C 1
ATOM 699 O O . ARG A 1 93 ? 22.142 -3.695 0.515 1.00 74.62 93 ARG A O 1
ATOM 706 N N . THR A 1 94 ? 22.316 -5.760 1.363 1.00 80.56 94 THR A N 1
ATOM 707 C CA . THR A 1 94 ? 22.964 -5.366 2.628 1.00 80.56 94 THR A CA 1
ATOM 708 C C . THR A 1 94 ? 24.492 -5.389 2.562 1.00 80.56 94 THR A C 1
ATOM 710 O O . THR A 1 94 ? 25.143 -5.162 3.575 1.00 80.56 94 THR A O 1
ATOM 713 N N . ASN A 1 95 ? 25.077 -5.654 1.388 1.00 73.19 95 ASN A N 1
ATOM 714 C CA . ASN A 1 95 ? 26.515 -5.859 1.192 1.00 73.19 95 ASN A CA 1
ATOM 715 C C . ASN A 1 95 ? 27.143 -6.975 2.054 1.00 73.19 95 ASN A C 1
ATOM 717 O O . ASN A 1 95 ? 28.359 -7.006 2.207 1.00 73.19 95 ASN A O 1
ATOM 721 N N . LEU A 1 96 ? 26.347 -7.906 2.589 1.00 78.25 96 LEU A N 1
ATOM 722 C CA . LEU A 1 96 ? 26.833 -8.979 3.467 1.00 78.25 96 LEU A CA 1
ATOM 723 C C . LEU A 1 96 ? 27.276 -10.230 2.695 1.00 78.25 96 LEU A C 1
ATOM 725 O O . LEU A 1 96 ? 28.195 -10.924 3.117 1.00 78.25 96 LEU A O 1
ATOM 729 N N . HIS A 1 97 ? 26.624 -10.537 1.568 1.00 79.81 97 HIS A N 1
ATOM 730 C CA . HIS A 1 97 ? 26.836 -11.790 0.836 1.00 79.81 97 HIS A CA 1
ATOM 731 C C . HIS A 1 97 ? 26.884 -11.571 -0.676 1.00 79.81 97 HIS A C 1
ATOM 733 O O . HIS A 1 97 ? 25.902 -11.795 -1.389 1.00 79.81 97 HIS A O 1
ATOM 739 N N . HIS A 1 98 ? 28.056 -11.171 -1.166 1.00 82.25 98 HIS A N 1
ATOM 740 C CA . HIS A 1 98 ? 28.352 -11.094 -2.596 1.00 82.25 98 HIS A CA 1
ATOM 741 C C . HIS A 1 98 ? 29.063 -12.359 -3.082 1.00 82.25 98 HIS A C 1
ATOM 743 O O . HIS A 1 98 ? 29.933 -12.894 -2.401 1.00 82.25 98 HIS A O 1
ATOM 749 N N . VAL A 1 99 ? 28.680 -12.843 -4.268 1.00 85.19 99 VAL A N 1
ATOM 750 C CA . VAL A 1 99 ? 29.359 -13.954 -4.954 1.00 85.19 99 VAL A CA 1
ATOM 751 C C . VAL A 1 99 ? 30.117 -13.367 -6.129 1.00 85.19 99 VAL A C 1
ATOM 753 O O . VAL A 1 99 ? 29.549 -13.149 -7.199 1.00 85.19 99 VAL A O 1
ATOM 756 N N . TRP A 1 100 ? 31.389 -13.076 -5.908 1.00 84.75 100 TRP A N 1
ATOM 757 C CA . TRP A 1 100 ? 32.226 -12.414 -6.891 1.00 84.75 100 TRP A CA 1
ATOM 758 C C . TRP A 1 100 ? 32.717 -13.384 -7.969 1.00 84.75 100 TRP A C 1
ATOM 760 O O . TRP A 1 100 ? 33.280 -14.432 -7.652 1.00 84.75 100 TRP A O 1
ATOM 770 N N . LYS A 1 101 ? 32.532 -13.029 -9.244 1.00 82.44 101 LYS A N 1
ATOM 771 C CA . LYS A 1 101 ? 33.096 -13.747 -10.395 1.00 82.44 101 LYS A CA 1
ATOM 772 C C . LYS A 1 101 ? 33.948 -12.800 -11.234 1.00 82.44 101 LYS A C 1
ATOM 774 O O . LYS A 1 101 ? 33.622 -11.625 -11.363 1.00 82.44 101 LYS A O 1
ATOM 779 N N . GLY A 1 102 ? 35.059 -13.314 -11.758 1.00 81.88 102 GLY A N 1
ATOM 780 C CA . GLY A 1 102 ? 35.917 -12.580 -12.685 1.00 81.88 102 GLY A CA 1
ATOM 781 C C . GLY A 1 102 ? 35.355 -12.630 -14.102 1.00 81.88 102 GLY A C 1
ATOM 782 O O . GLY A 1 102 ? 34.914 -13.687 -14.548 1.00 81.88 102 GLY A O 1
ATOM 783 N N . PHE A 1 103 ? 35.401 -11.497 -14.786 1.00 75.94 103 PHE A N 1
ATOM 784 C CA . PHE A 1 103 ? 35.003 -11.310 -16.172 1.00 75.94 103 PHE A CA 1
ATOM 785 C C . PHE A 1 103 ? 36.143 -10.620 -16.927 1.00 75.94 103 PHE A C 1
ATOM 787 O O . PHE A 1 103 ? 36.949 -9.896 -16.336 1.00 75.94 103 PHE A O 1
ATOM 794 N N . SER A 1 104 ? 36.229 -10.873 -18.228 1.00 75.88 104 SER A N 1
ATOM 795 C CA . SER A 1 104 ? 37.175 -10.216 -19.129 1.00 75.88 104 SER A CA 1
ATOM 796 C C . SER A 1 104 ? 36.418 -9.297 -20.076 1.00 75.88 104 SER A C 1
ATOM 798 O O . SER A 1 104 ? 35.449 -9.736 -20.694 1.00 75.88 104 SER A O 1
ATOM 800 N N . THR A 1 105 ? 36.860 -8.050 -20.195 1.00 75.12 105 THR A N 1
ATOM 801 C CA . THR A 1 105 ? 36.430 -7.151 -21.267 1.00 75.12 105 THR A CA 1
ATOM 802 C C . THR A 1 105 ? 37.151 -7.520 -22.565 1.00 75.12 105 THR A C 1
ATOM 804 O O . THR A 1 105 ? 38.217 -8.142 -22.533 1.00 75.12 105 THR A O 1
ATOM 807 N N . GLU A 1 106 ? 36.576 -7.148 -23.710 1.00 72.31 106 GLU A N 1
ATOM 808 C CA . GLU A 1 106 ? 37.186 -7.373 -25.031 1.00 72.31 106 GLU A CA 1
ATOM 809 C C . GLU A 1 106 ? 38.555 -6.680 -25.163 1.00 72.31 106 GLU A C 1
ATOM 811 O O . GLU A 1 106 ? 39.449 -7.206 -25.819 1.00 72.31 106 GLU A O 1
ATOM 816 N N . ASP A 1 107 ? 38.768 -5.585 -24.425 1.00 70.75 107 ASP A N 1
ATOM 817 C CA . ASP A 1 107 ? 40.038 -4.848 -24.335 1.00 70.75 107 ASP A CA 1
ATOM 818 C C . ASP A 1 107 ? 41.111 -5.535 -23.461 1.00 70.75 107 ASP A C 1
ATOM 820 O O . ASP A 1 107 ? 42.160 -4.958 -23.172 1.00 70.75 107 ASP A O 1
ATOM 824 N N . GLY A 1 108 ? 40.856 -6.756 -22.974 1.00 71.06 108 GLY A N 1
ATOM 825 C CA . GLY A 1 108 ? 41.785 -7.514 -22.127 1.00 71.06 108 GLY A CA 1
ATOM 826 C C . GLY A 1 108 ? 41.784 -7.108 -20.647 1.00 71.06 108 GLY A C 1
ATOM 827 O O . GLY A 1 108 ? 42.558 -7.652 -19.852 1.00 71.06 108 GLY A O 1
ATOM 828 N N . GLY A 1 109 ? 40.896 -6.196 -20.246 1.00 73.69 109 GLY A N 1
ATOM 829 C CA . GLY A 1 109 ? 40.698 -5.806 -18.855 1.00 73.69 109 GLY A CA 1
ATOM 830 C C . GLY A 1 109 ? 40.014 -6.916 -18.059 1.00 73.69 109 GLY A C 1
ATOM 831 O O . GLY A 1 109 ? 39.013 -7.484 -18.488 1.00 73.69 109 GLY A O 1
ATOM 832 N N . ARG A 1 110 ? 40.534 -7.242 -16.873 1.00 74.56 110 ARG A N 1
ATOM 833 C CA . ARG A 1 110 ? 39.864 -8.166 -15.946 1.00 74.56 110 ARG A CA 1
ATOM 834 C C . ARG A 1 110 ? 39.130 -7.360 -14.892 1.00 74.56 110 ARG A C 1
ATOM 836 O O . ARG A 1 110 ? 39.762 -6.633 -14.131 1.00 74.56 110 ARG A O 1
ATOM 843 N N . TYR A 1 111 ? 37.820 -7.535 -14.814 1.00 76.88 111 TYR A N 1
ATOM 844 C CA . TYR A 1 111 ? 37.003 -6.963 -13.750 1.00 76.88 111 TYR A CA 1
ATOM 845 C C . TYR A 1 111 ? 36.299 -8.072 -12.980 1.00 76.88 111 TYR A C 1
ATOM 847 O O . TYR A 1 111 ? 36.250 -9.231 -13.398 1.00 76.88 111 TYR A O 1
ATOM 855 N N . ARG A 1 112 ? 35.800 -7.743 -11.794 1.00 80.44 112 ARG A N 1
ATOM 856 C CA . ARG A 1 112 ? 35.101 -8.692 -10.939 1.00 80.44 112 ARG A CA 1
ATOM 857 C C . ARG A 1 112 ? 33.759 -8.100 -10.561 1.00 80.44 112 ARG A C 1
ATOM 859 O O . ARG A 1 112 ? 33.708 -7.066 -9.907 1.00 80.44 112 ARG A O 1
ATOM 866 N N . ALA A 1 113 ? 32.699 -8.804 -10.932 1.00 83.19 113 ALA A N 1
ATOM 867 C CA . ALA A 1 113 ? 31.332 -8.415 -10.636 1.00 83.19 113 ALA A CA 1
ATOM 868 C C . ALA A 1 113 ? 30.617 -9.526 -9.863 1.00 83.19 113 ALA A C 1
ATOM 870 O O . ALA A 1 113 ? 30.929 -10.719 -9.968 1.00 83.19 113 ALA A O 1
ATOM 871 N N . CYS A 1 114 ? 29.655 -9.139 -9.035 1.00 83.56 114 CYS A N 1
ATOM 872 C CA . CYS A 1 114 ? 28.837 -10.070 -8.284 1.00 83.56 114 CYS A CA 1
ATOM 873 C C . CYS A 1 114 ? 27.865 -10.778 -9.231 1.00 83.56 114 CYS A C 1
ATOM 875 O O . CYS A 1 114 ? 26.968 -10.156 -9.791 1.00 83.56 114 CYS A O 1
ATOM 877 N N . ALA A 1 115 ? 27.955 -12.103 -9.333 1.00 80.19 115 ALA A N 1
ATOM 878 C CA . ALA A 1 115 ? 27.102 -12.906 -10.214 1.00 80.19 115 ALA A CA 1
ATOM 879 C C . ALA A 1 115 ? 25.604 -12.870 -9.847 1.00 80.19 115 ALA A C 1
ATOM 881 O O . ALA A 1 115 ? 24.781 -13.414 -10.576 1.00 80.19 115 ALA A O 1
ATOM 882 N N . ARG A 1 116 ? 25.253 -12.294 -8.688 1.00 76.31 116 ARG A N 1
ATOM 883 C CA . ARG A 1 116 ? 23.880 -12.219 -8.170 1.00 76.31 116 ARG A CA 1
ATOM 884 C C . ARG A 1 116 ? 23.224 -10.850 -8.321 1.00 76.31 116 ARG A C 1
ATOM 886 O O . ARG A 1 116 ? 22.010 -10.796 -8.455 1.00 76.31 116 ARG A O 1
ATOM 893 N N . CYS A 1 117 ? 23.991 -9.768 -8.214 1.00 76.81 117 CYS A N 1
ATOM 894 C CA . CYS A 1 117 ? 23.453 -8.402 -8.249 1.00 76.81 117 CYS A CA 1
ATOM 895 C C . CYS A 1 117 ? 24.146 -7.499 -9.271 1.00 76.81 117 CYS A C 1
ATOM 897 O O . CYS A 1 117 ? 23.793 -6.333 -9.369 1.00 76.81 117 CYS A O 1
ATOM 899 N N . GLY A 1 118 ? 25.156 -8.002 -9.985 1.00 75.81 118 GLY A N 1
ATOM 900 C CA . GLY A 1 118 ? 25.905 -7.240 -10.982 1.00 75.81 118 GLY A CA 1
ATOM 901 C C . GLY A 1 118 ? 26.833 -6.167 -10.415 1.00 75.81 118 GLY A C 1
ATOM 902 O O . GLY A 1 118 ? 27.564 -5.564 -11.181 1.00 75.81 118 GLY A O 1
ATOM 903 N N . LYS A 1 119 ? 26.847 -5.936 -9.094 1.00 79.75 119 LYS A N 1
ATOM 904 C CA . LYS A 1 119 ? 27.719 -4.933 -8.467 1.00 79.75 119 LYS A CA 1
ATOM 905 C C . LYS A 1 119 ? 29.193 -5.252 -8.724 1.00 79.75 119 LYS A C 1
ATOM 907 O O . LYS A 1 119 ? 29.585 -6.404 -8.539 1.00 79.75 119 LYS A O 1
ATOM 912 N N . ASP A 1 120 ? 29.993 -4.244 -9.048 1.00 81.50 120 ASP A N 1
ATOM 913 C CA . ASP A 1 120 ? 31.448 -4.369 -9.171 1.00 81.50 120 ASP A CA 1
ATOM 914 C C . ASP A 1 120 ? 32.143 -4.446 -7.803 1.00 81.50 120 ASP A C 1
ATOM 916 O O . ASP A 1 120 ? 31.678 -3.869 -6.812 1.00 81.50 120 ASP A O 1
ATOM 920 N N . ASP A 1 121 ? 33.244 -5.198 -7.735 1.00 74.62 121 ASP A N 1
ATOM 921 C CA . ASP A 1 121 ? 34.062 -5.352 -6.528 1.00 74.62 121 ASP A CA 1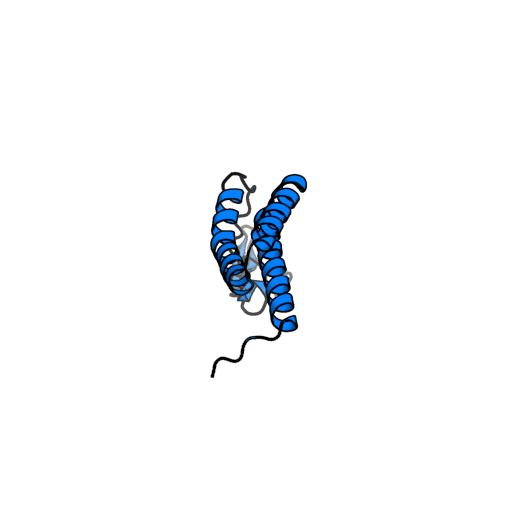
ATOM 922 C C . ASP A 1 121 ? 34.927 -4.094 -6.299 1.00 74.62 121 ASP A C 1
ATOM 924 O O . ASP A 1 121 ? 35.863 -3.854 -7.065 1.00 74.62 121 ASP A O 1
ATOM 928 N N . PRO A 1 122 ? 34.678 -3.298 -5.238 1.00 66.94 122 PRO A N 1
ATOM 929 C CA . PRO A 1 122 ? 35.434 -2.074 -4.976 1.00 66.94 122 PRO A CA 1
ATOM 930 C C . PRO A 1 122 ? 36.881 -2.338 -4.529 1.00 66.94 122 PRO A C 1
ATOM 932 O O . PRO A 1 122 ? 37.694 -1.416 -4.534 1.00 66.94 122 PRO A O 1
ATOM 935 N N . HIS A 1 123 ? 37.222 -3.570 -4.131 1.00 63.34 123 HIS A N 1
ATOM 936 C CA . HIS A 1 123 ? 38.574 -3.938 -3.699 1.00 63.34 123 HIS A CA 1
ATOM 937 C C . HIS A 1 123 ? 39.471 -4.403 -4.852 1.00 63.34 123 HIS A C 1
ATOM 939 O O . HIS A 1 123 ? 40.688 -4.444 -4.690 1.00 63.34 123 HIS A O 1
ATOM 945 N N . LEU A 1 124 ? 38.895 -4.689 -6.026 1.00 60.41 124 LEU A N 1
ATOM 946 C CA . LEU A 1 124 ? 39.624 -4.813 -7.291 1.00 60.41 124 LEU A CA 1
ATOM 947 C C . LEU A 1 124 ? 39.608 -3.479 -8.055 1.00 60.41 124 LEU A C 1
ATOM 949 O O . LEU A 1 124 ? 39.458 -3.441 -9.274 1.00 60.41 124 LEU A O 1
ATOM 953 N N . GLY A 1 125 ? 39.773 -2.368 -7.332 1.00 46.41 125 GLY A N 1
ATOM 954 C CA . GLY A 1 125 ? 40.055 -1.079 -7.947 1.00 46.41 125 GLY A CA 1
ATOM 955 C C . GLY A 1 125 ? 41.295 -1.204 -8.828 1.00 46.41 125 GLY A C 1
ATOM 956 O O . GLY A 1 125 ? 42.391 -1.404 -8.320 1.00 46.41 125 GLY A O 1
ATOM 957 N N . ASN A 1 126 ? 41.101 -1.118 -10.143 1.00 51.00 126 ASN A N 1
ATOM 958 C CA . ASN A 1 126 ? 42.132 -0.848 -11.141 1.00 51.00 126 ASN A CA 1
ATOM 959 C C . ASN A 1 126 ? 43.452 -1.604 -10.917 1.00 51.00 126 ASN A C 1
ATOM 961 O O . ASN A 1 126 ? 44.504 -0.987 -10.754 1.00 51.00 126 ASN A O 1
ATOM 965 N N . ALA A 1 127 ? 43.432 -2.937 -10.967 1.00 45.91 127 ALA A N 1
ATOM 966 C CA . ALA A 1 127 ? 44.655 -3.656 -11.300 1.00 45.91 127 ALA A CA 1
ATOM 967 C C . ALA A 1 127 ? 44.951 -3.389 -12.785 1.00 45.91 127 ALA A C 1
ATOM 969 O O . ALA A 1 127 ? 44.625 -4.204 -13.648 1.00 45.91 127 ALA A O 1
ATOM 970 N N . GLN A 1 128 ? 45.525 -2.216 -13.091 1.00 51.28 128 GLN A N 1
ATOM 971 C CA . GLN A 1 128 ? 46.303 -2.065 -14.316 1.00 51.28 128 GLN A CA 1
ATOM 972 C C . GLN A 1 128 ? 47.241 -3.277 -14.380 1.00 51.28 128 GLN A C 1
ATOM 974 O O . GLN A 1 128 ? 47.908 -3.568 -13.378 1.00 51.28 128 GLN A O 1
ATOM 979 N N . PRO A 1 129 ? 47.290 -4.023 -15.495 1.00 49.62 129 PRO A N 1
ATOM 980 C CA . PRO A 1 129 ? 48.362 -4.987 -15.661 1.0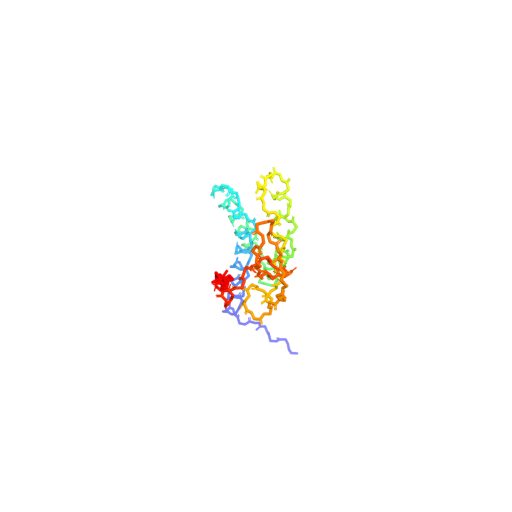0 49.62 129 PRO A CA 1
ATOM 981 C C . PRO A 1 129 ? 49.688 -4.218 -15.530 1.00 49.62 129 PRO A C 1
ATOM 983 O O . PRO A 1 129 ? 49.774 -3.096 -16.038 1.00 49.62 129 PRO A O 1
ATOM 986 N N . PRO A 1 130 ? 50.711 -4.752 -14.839 1.00 43.25 130 PRO A N 1
ATOM 987 C CA . PRO A 1 130 ? 52.025 -4.128 -14.879 1.00 43.25 130 PRO A CA 1
ATOM 988 C C . PRO A 1 130 ? 52.434 -3.995 -16.350 1.00 43.25 130 PRO A C 1
ATOM 990 O O . PRO A 1 130 ? 52.432 -4.981 -17.089 1.00 43.25 130 PRO A O 1
ATOM 993 N N . LEU A 1 131 ? 52.728 -2.766 -16.778 1.00 47.44 131 LEU A N 1
ATOM 994 C CA . LEU A 1 131 ? 53.351 -2.499 -18.068 1.00 47.44 131 LEU A CA 1
ATOM 995 C C . LEU A 1 131 ? 54.742 -3.143 -18.034 1.00 47.44 131 LEU A C 1
ATOM 997 O O . LEU A 1 131 ? 55.687 -2.561 -17.507 1.00 47.44 131 LEU A O 1
ATOM 1001 N N . PHE A 1 132 ? 54.851 -4.371 -18.534 1.00 44.59 132 PHE A N 1
ATOM 1002 C CA . PHE A 1 132 ? 56.137 -4.960 -18.881 1.00 44.59 132 PHE A CA 1
ATOM 1003 C C . PHE A 1 132 ? 56.579 -4.337 -20.215 1.00 44.59 132 PHE A C 1
ATOM 1005 O O . PHE A 1 132 ? 55.940 -4.577 -21.240 1.00 44.59 132 PHE A O 1
ATOM 1012 N N . PHE A 1 133 ? 57.620 -3.498 -20.164 1.00 46.31 133 PHE A N 1
ATOM 1013 C CA . PHE A 1 133 ? 58.479 -3.148 -21.302 1.00 46.31 133 PHE A CA 1
ATOM 1014 C C . PHE A 1 133 ? 59.640 -4.140 -21.379 1.00 46.31 133 PHE A C 1
ATOM 1016 O O . PHE A 1 133 ? 60.107 -4.565 -20.294 1.00 46.31 133 PHE A O 1
#